Protein AF-A0A6A4GI26-F1 (afdb_monomer_lite)

Foldseek 3Di:
DALVVQCVVVPNDQSVVSLVVLVVDPPRDHPDSDSVDDDPVCCVVPPDDDDDDPDDDDDDDPDPPPDDDDDDD

Radius of gyration: 23.2 Å; chains: 1; bounding box: 51×16×57 Å

pLDDT: mean 91.85, std 4.61, range [70.19, 97.12]

Secondary structure (DSSP, 8-state):
--HHHHHHHTTS--HHHHHHHHHHSTT---S-----S--HHHHHHHPPPPPPPSS--S---SSTTS-------

Structure (mmCIF, N/CA/C/O backbone):
data_AF-A0A6A4GI26-F1
#
_entry.id   AF-A0A6A4GI26-F1
#
loop_
_atom_site.group_PDB
_atom_site.id
_atom_site.type_symbol
_atom_site.label_atom_id
_atom_site.label_alt_id
_atom_site.label_comp_id
_atom_site.label_asym_id
_atom_site.label_entity_id
_atom_site.label_seq_id
_atom_site.pdbx_PDB_ins_code
_atom_site.Cartn_x
_atom_site.Cartn_y
_atom_site.Cartn_z
_atom_site.occupancy
_atom_site.B_iso_or_equiv
_atom_site.auth_seq_id
_atom_site.auth_comp_id
_atom_site.auth_asym_id
_atom_site.auth_atom_id
_atom_site.pdbx_PDB_model_num
ATOM 1 N N . ILE A 1 1 ? 15.307 3.334 -17.569 1.00 95.00 1 ILE A N 1
ATOM 2 C CA . ILE A 1 1 ? 13.885 3.538 -17.169 1.00 95.00 1 ILE A CA 1
ATOM 3 C C . ILE A 1 1 ? 13.835 3.848 -15.677 1.00 95.00 1 ILE A C 1
ATOM 5 O O . ILE A 1 1 ? 14.698 3.367 -14.963 1.00 95.00 1 ILE A O 1
ATOM 9 N N . THR A 1 2 ? 12.880 4.633 -15.178 1.00 96.69 2 THR A N 1
ATOM 10 C CA . THR A 1 2 ? 12.780 4.824 -13.722 1.00 96.69 2 THR A CA 1
ATOM 11 C C . THR A 1 2 ? 12.278 3.563 -13.024 1.00 96.69 2 THR A C 1
ATOM 13 O O . THR A 1 2 ? 11.511 2.797 -13.620 1.00 96.69 2 THR A O 1
ATOM 16 N N . LEU A 1 3 ? 12.641 3.362 -11.755 1.00 96.81 3 LEU A N 1
ATOM 17 C CA . LEU A 1 3 ? 12.123 2.242 -10.959 1.00 96.81 3 LEU A CA 1
ATOM 18 C C . LEU A 1 3 ? 10.593 2.307 -10.836 1.00 96.81 3 LEU A C 1
ATOM 20 O O . LEU A 1 3 ? 9.913 1.282 -10.891 1.00 96.81 3 LEU A O 1
ATOM 24 N N . ASP A 1 4 ? 10.036 3.519 -10.754 1.00 96.69 4 ASP A N 1
ATOM 25 C CA . ASP A 1 4 ? 8.587 3.737 -10.778 1.00 96.69 4 ASP A CA 1
ATOM 26 C C . ASP A 1 4 ? 7.940 3.205 -12.067 1.00 96.69 4 ASP A C 1
ATOM 28 O O . ASP A 1 4 ? 7.002 2.413 -12.022 1.00 96.69 4 ASP A O 1
ATOM 32 N N . LYS A 1 5 ? 8.481 3.568 -13.235 1.00 96.62 5 LYS A N 1
ATOM 33 C CA . LYS A 1 5 ? 7.951 3.092 -14.519 1.00 96.62 5 LYS A CA 1
ATOM 34 C C . LYS A 1 5 ? 8.142 1.584 -14.683 1.00 96.62 5 LYS A C 1
ATOM 36 O O . LYS A 1 5 ? 7.258 0.926 -15.231 1.00 96.62 5 LYS A O 1
ATOM 41 N N . PHE A 1 6 ? 9.266 1.034 -14.222 1.00 97.12 6 PHE A N 1
ATOM 42 C CA . PHE A 1 6 ? 9.537 -0.397 -14.326 1.00 97.12 6 PHE A CA 1
ATOM 43 C C . PHE A 1 6 ? 8.578 -1.223 -13.462 1.00 97.12 6 PHE A C 1
ATOM 45 O O . PHE A 1 6 ? 7.967 -2.153 -13.984 1.00 97.12 6 PHE A O 1
ATOM 52 N N . HIS A 1 7 ? 8.331 -0.835 -12.201 1.00 96.75 7 HIS A N 1
ATOM 53 C CA . HIS A 1 7 ? 7.374 -1.560 -11.355 1.00 96.75 7 HIS A CA 1
ATOM 54 C C . HIS A 1 7 ? 5.972 -1.596 -11.980 1.00 96.75 7 HIS A C 1
ATOM 56 O O . HIS A 1 7 ? 5.277 -2.602 -11.852 1.00 96.75 7 HIS A O 1
ATOM 62 N N . ARG A 1 8 ? 5.547 -0.513 -12.661 1.00 96.44 8 ARG A N 1
ATOM 63 C CA . ARG A 1 8 ? 4.220 -0.429 -13.300 1.00 96.44 8 ARG A CA 1
ATOM 64 C C . AR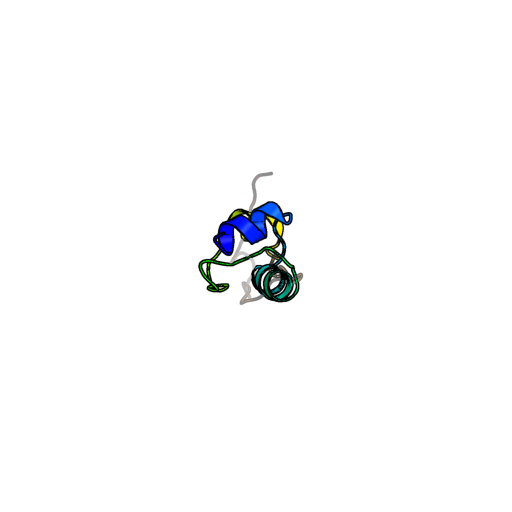G A 1 8 ? 4.143 -1.336 -14.519 1.00 96.44 8 ARG A C 1
ATOM 66 O O . ARG A 1 8 ? 3.178 -2.079 -14.655 1.00 96.44 8 ARG A O 1
ATOM 73 N N . ARG A 1 9 ? 5.176 -1.325 -15.372 1.00 95.88 9 ARG A N 1
ATOM 74 C CA . ARG A 1 9 ? 5.264 -2.198 -16.559 1.00 95.88 9 ARG A CA 1
ATOM 75 C C . ARG A 1 9 ? 5.262 -3.681 -16.203 1.00 95.88 9 ARG A C 1
ATOM 77 O O . ARG A 1 9 ? 4.708 -4.473 -16.950 1.00 95.88 9 ARG A O 1
ATOM 84 N N . MET A 1 10 ? 5.819 -4.030 -15.048 1.00 95.31 10 MET A N 1
ATOM 85 C CA . MET A 1 10 ? 5.819 -5.396 -14.526 1.00 95.31 10 MET A CA 1
ATOM 86 C C . MET A 1 10 ? 4.533 -5.759 -13.760 1.00 95.31 10 MET A C 1
ATOM 88 O O . MET A 1 10 ? 4.509 -6.763 -13.058 1.00 95.31 10 MET A O 1
ATOM 92 N N . GLY A 1 11 ? 3.465 -4.959 -13.858 1.00 95.69 11 GLY A N 1
ATOM 93 C CA . GLY A 1 11 ? 2.176 -5.273 -13.235 1.00 95.69 11 GLY A CA 1
ATOM 94 C C . GLY A 1 11 ? 2.092 -4.908 -11.753 1.00 95.69 11 GLY A C 1
ATOM 95 O O . GLY A 1 11 ? 1.486 -5.634 -10.969 1.00 95.69 11 GLY A O 1
ATOM 96 N N . HIS A 1 12 ? 2.701 -3.791 -11.349 1.00 96.44 12 HIS A N 1
ATOM 97 C CA . HIS A 1 12 ? 2.690 -3.317 -9.959 1.00 96.44 12 HIS A CA 1
ATOM 98 C C . HIS A 1 12 ? 3.280 -4.332 -8.960 1.00 96.44 12 HIS A C 1
ATOM 100 O O . HIS A 1 12 ? 2.784 -4.505 -7.839 1.00 96.44 12 HIS A O 1
ATOM 106 N N . ILE A 1 13 ? 4.365 -5.007 -9.356 1.00 95.38 13 ILE A N 1
ATOM 107 C CA . ILE A 1 13 ? 5.180 -5.795 -8.422 1.00 95.38 13 ILE A CA 1
ATOM 108 C C . ILE A 1 13 ? 5.822 -4.884 -7.369 1.00 95.38 13 ILE A C 1
ATOM 110 O O . ILE A 1 13 ? 5.935 -3.668 -7.543 1.00 95.38 13 ILE A O 1
ATOM 114 N N . LEU A 1 14 ? 6.256 -5.479 -6.258 1.00 94.19 14 LEU A N 1
ATOM 115 C CA . LEU A 1 14 ? 6.957 -4.755 -5.200 1.00 94.19 14 LEU A CA 1
ATOM 116 C C . LEU A 1 14 ? 8.174 -4.013 -5.783 1.00 94.19 14 LEU A C 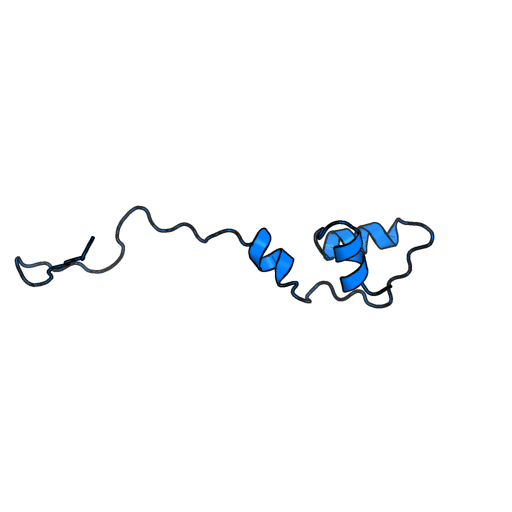1
ATOM 118 O O . LEU A 1 14 ? 8.957 -4.619 -6.509 1.00 94.19 14 LEU A O 1
ATOM 122 N N . ARG A 1 15 ? 8.374 -2.730 -5.443 1.00 94.94 15 ARG A N 1
ATOM 123 C CA . ARG A 1 15 ? 9.505 -1.926 -5.956 1.00 94.94 15 ARG A CA 1
ATOM 124 C C . ARG A 1 15 ? 10.858 -2.589 -5.696 1.00 94.94 15 ARG A C 1
ATOM 126 O O . ARG A 1 15 ? 11.691 -2.636 -6.594 1.00 94.94 15 ARG A O 1
ATOM 133 N N . LYS A 1 16 ? 11.042 -3.179 -4.510 1.00 95.06 16 LYS A N 1
ATOM 134 C CA . LYS A 1 16 ? 12.223 -3.992 -4.194 1.00 95.06 16 LYS A CA 1
ATOM 135 C C . LYS A 1 16 ? 12.403 -5.145 -5.188 1.00 95.06 16 LYS A C 1
ATOM 137 O O . LYS A 1 16 ? 13.475 -5.274 -5.761 1.00 95.06 16 LYS A O 1
ATOM 142 N N . ALA A 1 17 ? 11.342 -5.907 -5.460 1.00 95.44 17 ALA A N 1
ATOM 143 C CA . ALA A 1 17 ? 11.376 -6.993 -6.440 1.00 95.44 17 ALA A CA 1
ATOM 144 C C . ALA A 1 17 ? 11.642 -6.483 -7.866 1.00 95.44 17 ALA A C 1
ATOM 146 O O . ALA A 1 17 ? 12.391 -7.111 -8.602 1.00 95.44 17 ALA A O 1
ATOM 147 N N . ALA A 1 18 ? 11.090 -5.328 -8.251 1.00 96.62 18 ALA A N 1
ATOM 148 C CA . ALA A 1 18 ? 11.376 -4.699 -9.540 1.00 96.62 18 ALA A CA 1
ATOM 149 C C . ALA A 1 18 ? 12.859 -4.311 -9.666 1.00 96.62 18 ALA A C 1
ATOM 151 O O . ALA A 1 18 ? 13.474 -4.542 -10.702 1.00 96.62 18 ALA A O 1
ATOM 152 N N . ARG A 1 19 ? 13.459 -3.764 -8.606 1.00 95.81 19 ARG A N 1
ATOM 153 C CA . ARG A 1 19 ? 14.887 -3.433 -8.573 1.00 95.81 19 ARG A CA 1
ATOM 154 C C . ARG A 1 19 ? 15.767 -4.681 -8.633 1.00 95.81 19 ARG A C 1
ATOM 156 O O . ARG A 1 19 ? 16.736 -4.696 -9.385 1.00 95.81 19 ARG A O 1
ATOM 163 N N . ASP A 1 20 ? 15.427 -5.711 -7.865 1.00 95.88 20 ASP A N 1
ATOM 164 C CA . ASP A 1 20 ? 16.179 -6.968 -7.839 1.00 95.88 20 ASP A CA 1
ATOM 165 C C . ASP A 1 20 ? 16.080 -7.701 -9.188 1.00 95.88 20 ASP A C 1
ATOM 167 O O . ASP A 1 20 ? 17.087 -8.190 -9.692 1.00 95.88 20 ASP A O 1
ATOM 171 N N . LEU A 1 21 ? 14.904 -7.679 -9.827 1.00 95.25 21 LEU A N 1
ATOM 172 C CA . LEU A 1 21 ? 14.696 -8.212 -11.174 1.00 95.25 21 LEU A CA 1
ATOM 173 C C . LEU A 1 21 ? 15.524 -7.462 -12.223 1.00 95.25 21 LEU A C 1
ATOM 175 O O . LEU A 1 21 ? 16.170 -8.093 -13.052 1.00 95.25 21 LEU A O 1
ATOM 179 N N . ALA A 1 22 ? 15.537 -6.126 -12.183 1.00 94.88 22 ALA A N 1
ATOM 180 C CA . ALA A 1 22 ? 16.299 -5.325 -13.140 1.00 94.88 22 ALA A CA 1
ATOM 181 C C . ALA A 1 22 ? 17.808 -5.616 -13.087 1.00 94.88 22 ALA A C 1
ATOM 183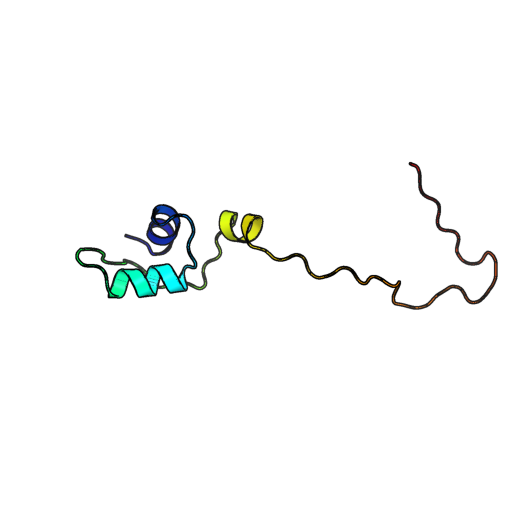 O O . ALA A 1 22 ? 18.470 -5.563 -14.112 1.00 94.88 22 ALA A O 1
ATOM 184 N N . ARG A 1 23 ? 18.350 -5.978 -11.915 1.00 94.12 23 ARG A N 1
ATOM 185 C CA . ARG A 1 23 ? 19.766 -6.366 -11.763 1.00 94.12 23 ARG A CA 1
ATOM 186 C C . ARG A 1 23 ? 20.118 -7.695 -12.431 1.00 94.12 23 ARG A C 1
ATOM 188 O O . ARG A 1 23 ? 21.291 -7.943 -12.676 1.00 94.12 23 ARG A O 1
ATOM 195 N N . GLN A 1 24 ? 19.129 -8.553 -12.663 1.00 94.19 24 GLN A N 1
ATOM 196 C CA . GLN A 1 24 ? 19.308 -9.866 -13.289 1.00 94.19 24 GLN A CA 1
ATOM 197 C C . GLN A 1 24 ? 18.849 -9.889 -14.752 1.00 94.19 24 GLN A C 1
ATOM 199 O O . GLN A 1 24 ? 19.059 -10.883 -15.439 1.00 94.19 24 GLN A O 1
ATOM 204 N N . ALA A 1 25 ? 18.204 -8.820 -15.225 1.00 92.06 25 ALA A N 1
ATOM 205 C CA . ALA A 1 25 ? 17.668 -8.728 -16.573 1.00 92.06 25 ALA A CA 1
ATOM 206 C C . ALA A 1 25 ? 18.657 -8.030 -17.512 1.00 92.06 25 ALA A C 1
ATOM 208 O O . ALA A 1 25 ? 19.130 -6.928 -17.238 1.00 92.06 25 ALA A O 1
ATOM 209 N N . GLU A 1 26 ? 18.916 -8.639 -18.665 1.00 93.88 26 GLU A N 1
ATOM 210 C CA . GLU A 1 26 ? 19.683 -7.997 -19.729 1.00 93.88 26 GLU A CA 1
ATOM 211 C C . GLU A 1 26 ? 18.870 -6.868 -20.386 1.00 93.88 26 GLU A C 1
ATOM 213 O O . GLU A 1 26 ? 17.657 -6.972 -20.581 1.00 93.88 26 GLU A O 1
ATOM 218 N N . GLY A 1 27 ? 19.539 -5.760 -20.723 1.00 93.25 27 GLY A N 1
ATOM 219 C CA . GLY A 1 27 ? 18.921 -4.624 -21.418 1.00 93.25 27 GLY A CA 1
ATOM 220 C C . GLY A 1 27 ? 18.022 -3.727 -20.556 1.00 93.25 27 GLY A C 1
ATOM 221 O O . GLY A 1 27 ? 17.367 -2.828 -21.090 1.00 93.25 27 GLY A O 1
ATOM 222 N N . VAL A 1 28 ? 17.981 -3.927 -19.234 1.00 93.56 28 VAL A N 1
ATOM 223 C CA . VAL A 1 28 ? 17.214 -3.081 -18.307 1.00 93.56 28 VAL A CA 1
ATOM 224 C C . VAL A 1 28 ? 18.153 -2.262 -17.428 1.00 93.56 28 VAL A C 1
ATOM 226 O O . VAL A 1 28 ? 18.644 -2.730 -16.409 1.00 93.56 28 VAL A O 1
ATOM 229 N N . GLU A 1 29 ? 18.328 -0.987 -17.767 1.00 95.19 29 GLU A N 1
ATOM 230 C CA . GLU A 1 29 ? 19.018 -0.032 -16.896 1.00 95.19 29 GLU A CA 1
ATOM 231 C C . GLU A 1 29 ? 18.020 0.856 -16.150 1.00 95.19 29 GLU A C 1
ATOM 233 O O . GLU A 1 29 ? 17.161 1.521 -16.753 1.00 95.19 29 GLU A O 1
ATOM 238 N N . LEU A 1 30 ? 18.128 0.879 -14.820 1.00 96.25 30 LEU A N 1
ATOM 239 C CA . LEU A 1 30 ? 17.336 1.760 -13.970 1.00 96.25 30 LEU A CA 1
ATOM 240 C C . LEU A 1 30 ? 18.041 3.104 -13.767 1.00 96.25 30 LEU A C 1
ATOM 242 O O . LEU A 1 30 ? 19.210 3.148 -13.406 1.00 96.25 30 LEU A O 1
ATOM 246 N N . THR A 1 31 ? 17.315 4.206 -13.963 1.00 96.00 31 THR A N 1
ATOM 247 C CA . THR A 1 31 ? 17.835 5.575 -13.761 1.00 96.00 31 THR A CA 1
ATOM 248 C C . THR A 1 31 ? 17.774 6.030 -12.301 1.00 96.00 31 THR A C 1
ATOM 250 O O . THR A 1 31 ? 18.347 7.052 -11.946 1.00 96.00 31 THR A O 1
ATOM 253 N N . ASP A 1 32 ? 17.039 5.297 -11.467 1.00 94.38 32 ASP A N 1
ATOM 254 C CA . ASP A 1 32 ? 16.916 5.493 -10.027 1.00 94.38 32 ASP A CA 1
ATOM 255 C C . ASP A 1 32 ? 16.675 4.141 -9.348 1.00 94.38 32 ASP A C 1
ATOM 257 O O . ASP A 1 32 ? 16.089 3.234 -9.939 1.00 94.38 32 ASP A O 1
ATOM 261 N N . LEU A 1 33 ? 17.136 4.011 -8.105 1.00 91.38 33 LEU A N 1
ATOM 262 C CA . LEU A 1 33 ? 17.023 2.786 -7.303 1.00 91.38 33 LEU A CA 1
ATOM 263 C C . LEU A 1 33 ? 16.226 3.002 -6.007 1.00 91.38 33 LEU A C 1
ATOM 265 O O . LEU A 1 33 ? 16.240 2.130 -5.138 1.00 91.38 33 LEU A O 1
ATOM 269 N N . ASP A 1 34 ? 15.555 4.149 -5.896 1.00 91.19 34 ASP A N 1
ATOM 270 C CA . ASP A 1 34 ? 14.742 4.554 -4.751 1.00 91.19 34 ASP A CA 1
ATOM 271 C C . ASP A 1 34 ? 13.432 3.753 -4.709 1.00 91.19 34 ASP A C 1
ATOM 273 O O . ASP A 1 34 ? 12.462 4.019 -5.433 1.00 91.19 34 ASP A O 1
ATOM 277 N N . ASP A 1 35 ? 13.427 2.726 -3.865 1.00 87.81 35 ASP A N 1
ATOM 278 C CA . ASP A 1 35 ? 12.275 1.871 -3.623 1.00 87.81 35 ASP A CA 1
ATOM 279 C C . ASP A 1 35 ? 11.406 2.323 -2.444 1.00 87.81 35 ASP A C 1
ATOM 281 O O . ASP A 1 35 ? 10.377 1.689 -2.208 1.00 87.81 35 ASP A O 1
ATOM 285 N N . GLU A 1 36 ? 11.765 3.410 -1.753 1.00 89.12 36 GLU A N 1
ATOM 286 C CA . GLU A 1 36 ? 10.993 3.969 -0.633 1.00 89.12 36 GLU A CA 1
ATOM 287 C C . GLU A 1 36 ? 9.794 4.792 -1.113 1.00 89.12 36 GLU A C 1
ATOM 289 O O . GLU A 1 36 ? 8.811 4.969 -0.388 1.00 89.12 36 GLU A O 1
ATOM 294 N N . LYS A 1 37 ? 9.827 5.253 -2.368 1.00 89.88 37 LYS A N 1
ATOM 295 C CA . LYS A 1 37 ? 8.693 5.943 -2.990 1.00 89.88 37 LYS A CA 1
ATOM 296 C C . LYS A 1 37 ? 7.402 5.140 -2.876 1.00 89.88 37 LYS A C 1
ATOM 298 O O . LYS A 1 37 ? 7.321 3.954 -3.198 1.00 89.88 37 LYS A O 1
ATOM 303 N N . GLN A 1 38 ? 6.328 5.834 -2.537 1.00 91.19 38 GLN A N 1
ATOM 304 C CA . GLN A 1 38 ? 5.000 5.243 -2.492 1.00 91.19 38 GLN A CA 1
ATOM 305 C C . GLN A 1 38 ? 4.384 5.139 -3.893 1.00 91.19 38 GLN A C 1
ATOM 307 O O . GLN A 1 38 ? 4.771 5.827 -4.838 1.00 91.19 38 GLN A O 1
ATOM 312 N N . CYS A 1 39 ? 3.472 4.188 -4.065 1.00 94.38 39 CYS A N 1
ATOM 313 C CA . CYS A 1 39 ? 2.652 4.056 -5.264 1.00 94.38 39 CYS A CA 1
ATOM 314 C C . CYS A 1 39 ? 1.203 3.949 -4.803 1.00 94.38 39 CYS A C 1
ATOM 316 O O . CYS A 1 39 ? 0.829 2.923 -4.238 1.00 94.38 39 CYS A O 1
ATOM 318 N N . GLU A 1 40 ? 0.404 4.985 -5.059 1.00 94.56 40 GLU A N 1
ATOM 319 C CA . GLU A 1 40 ? -1.000 5.054 -4.637 1.00 94.56 40 GLU A CA 1
ATOM 320 C C . GLU A 1 40 ? -1.792 3.820 -5.069 1.00 94.56 40 GLU A C 1
ATOM 322 O O . GLU A 1 40 ? -2.441 3.180 -4.249 1.00 94.56 40 GLU A O 1
ATOM 327 N N . SER A 1 41 ? -1.664 3.395 -6.330 1.00 94.69 41 SER A N 1
ATOM 328 C CA . SER A 1 41 ? -2.352 2.199 -6.829 1.00 94.69 41 SER A CA 1
ATOM 329 C C . SER A 1 41 ? -1.975 0.941 -6.042 1.00 94.69 41 SER A C 1
ATOM 331 O O . SER A 1 41 ? -2.844 0.133 -5.726 1.00 94.69 41 SER A O 1
ATOM 333 N N . CYS A 1 42 ? -0.696 0.779 -5.683 1.00 94.81 42 CYS A N 1
ATOM 334 C CA . CYS A 1 42 ? -0.258 -0.340 -4.852 1.00 94.81 42 CYS A CA 1
ATOM 335 C C . CYS A 1 42 ? -0.777 -0.219 -3.419 1.00 94.81 42 CYS A C 1
ATOM 337 O O . CYS A 1 42 ? -1.136 -1.237 -2.840 1.00 94.81 42 CYS A O 1
ATOM 339 N N . ILE A 1 43 ? -0.826 0.988 -2.850 1.00 93.00 43 ILE A N 1
ATOM 340 C CA . ILE A 1 43 ? -1.382 1.220 -1.513 1.00 93.00 43 ILE A CA 1
ATOM 341 C C . ILE A 1 43 ? -2.860 0.835 -1.512 1.00 93.00 43 ILE A C 1
ATOM 343 O O . ILE A 1 43 ? -3.250 -0.035 -0.745 1.00 93.00 43 ILE A O 1
ATOM 347 N N . PHE A 1 44 ? -3.670 1.378 -2.418 1.00 91.75 44 PHE A N 1
ATOM 348 C CA . PHE A 1 44 ? -5.098 1.063 -2.472 1.00 91.75 44 PHE A CA 1
ATOM 349 C C . PHE A 1 44 ? -5.379 -0.417 -2.763 1.00 91.75 44 PHE A C 1
ATOM 351 O O . PHE A 1 44 ? -6.310 -0.979 -2.193 1.00 91.75 44 PHE A O 1
ATOM 358 N N . ALA A 1 45 ? -4.575 -1.066 -3.612 1.00 91.25 45 ALA A N 1
ATOM 359 C CA . ALA A 1 45 ? -4.801 -2.461 -3.992 1.00 91.25 45 ALA A CA 1
ATOM 360 C C . ALA A 1 45 ? -4.207 -3.492 -3.015 1.00 91.25 45 ALA A C 1
ATOM 362 O O . ALA A 1 45 ? -4.714 -4.608 -2.932 1.00 91.25 45 ALA A O 1
ATOM 363 N N . LYS A 1 46 ? -3.103 -3.168 -2.325 1.00 87.94 46 LYS A N 1
ATOM 364 C CA . LYS A 1 46 ? -2.336 -4.121 -1.496 1.00 87.94 46 LYS A CA 1
ATOM 365 C C . LYS A 1 46 ? -2.322 -3.774 -0.010 1.00 87.94 46 LYS A C 1
ATOM 367 O O . LYS A 1 46 ? -1.813 -4.580 0.769 1.00 87.94 46 LYS A O 1
ATOM 372 N N . ALA A 1 47 ? -2.829 -2.610 0.403 1.00 86.19 47 ALA A N 1
ATOM 373 C CA . ALA A 1 47 ? -2.941 -2.297 1.821 1.00 86.19 47 ALA A CA 1
ATOM 374 C C . ALA A 1 47 ? -3.811 -3.351 2.505 1.00 86.19 47 ALA A C 1
ATOM 376 O O . ALA A 1 47 ? -4.968 -3.578 2.148 1.00 86.19 47 ALA A O 1
ATOM 377 N N . THR A 1 48 ? -3.247 -3.995 3.520 1.00 83.62 48 THR A N 1
ATOM 378 C CA . THR A 1 48 ? -4.018 -4.863 4.395 1.00 83.62 48 THR A CA 1
ATOM 379 C C . THR A 1 48 ? -4.770 -3.992 5.392 1.00 83.62 48 THR A C 1
ATOM 381 O O . THR A 1 48 ? -4.222 -3.069 6.002 1.00 83.62 48 THR A O 1
ATOM 384 N N . LYS A 1 49 ? -6.064 -4.267 5.566 1.00 80.75 49 LYS A N 1
ATOM 385 C CA .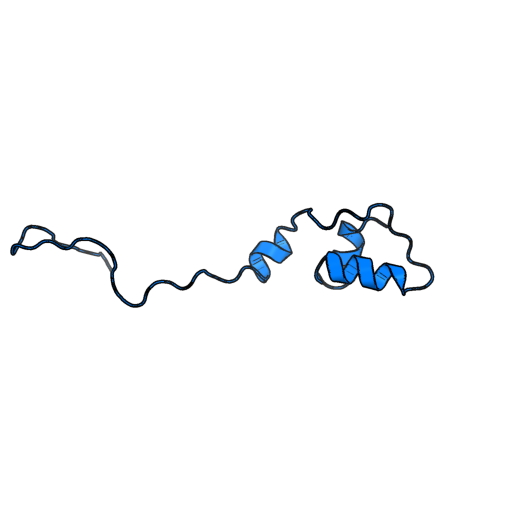 LYS A 1 49 ? -6.842 -3.616 6.617 1.00 80.75 49 LYS A CA 1
ATOM 386 C C . LYS A 1 49 ? -6.286 -4.070 7.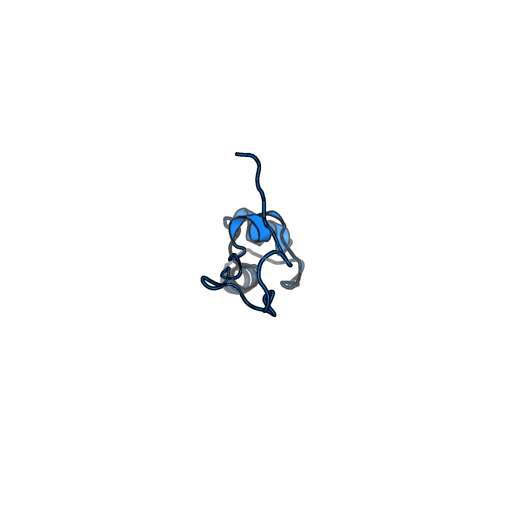969 1.00 80.75 49 LYS A C 1
ATOM 388 O O . LYS A 1 49 ? -6.149 -5.271 8.203 1.00 80.75 49 LYS A O 1
ATOM 393 N N . LYS A 1 50 ? -6.026 -3.131 8.886 1.00 84.12 50 LYS A N 1
ATOM 394 C CA . LYS A 1 50 ? -5.831 -3.484 10.301 1.00 84.12 50 LYS A CA 1
ATOM 395 C C . LYS A 1 50 ? -7.064 -4.245 10.788 1.00 84.12 50 LYS A C 1
ATOM 397 O O . LYS A 1 50 ? -8.194 -3.835 10.517 1.00 84.12 50 LYS A O 1
ATOM 402 N N . SER A 1 51 ? -6.859 -5.348 11.503 1.00 86.12 51 SER A N 1
ATOM 403 C CA . SER A 1 51 ? -7.972 -6.111 12.064 1.00 86.12 51 SER A CA 1
ATOM 404 C C . SER A 1 51 ? -8.812 -5.210 12.965 1.00 86.12 51 SER A C 1
ATOM 406 O O . SER A 1 51 ? -8.279 -4.584 13.883 1.00 86.12 51 SER A O 1
ATOM 408 N N . VAL A 1 52 ? -10.119 -5.162 12.721 1.00 86.81 52 VAL A N 1
ATOM 409 C CA . VAL A 1 52 ? -11.047 -4.523 13.657 1.00 86.81 52 VAL A CA 1
ATOM 410 C C . VAL A 1 52 ? -11.221 -5.478 14.841 1.00 86.81 52 VAL A C 1
ATOM 412 O O . VAL A 1 52 ? -11.500 -6.659 14.604 1.00 86.81 52 VAL A O 1
ATOM 415 N N . PRO A 1 53 ? -11.035 -5.025 16.095 1.00 89.25 53 PRO A N 1
ATOM 416 C CA . PRO A 1 53 ? -11.272 -5.863 17.262 1.00 89.25 53 PRO A CA 1
ATOM 417 C C . PRO A 1 53 ? -12.682 -6.456 17.228 1.00 89.25 53 PRO A C 1
ATOM 419 O O . PRO A 1 53 ? -13.657 -5.745 17.002 1.00 89.25 53 PRO A O 1
ATOM 422 N N . LYS A 1 54 ? -12.795 -7.767 17.468 1.00 89.81 54 LYS A N 1
ATOM 423 C CA . LYS A 1 54 ? -14.101 -8.448 17.540 1.00 89.81 54 LYS A CA 1
ATOM 424 C C . LYS A 1 54 ? -14.890 -8.075 18.794 1.00 89.81 54 LYS A C 1
ATOM 426 O O . LYS A 1 54 ? -16.100 -8.256 18.834 1.00 89.81 54 LYS A O 1
ATOM 431 N N . GLN A 1 55 ? -14.194 -7.600 19.821 1.00 91.25 55 GLN A N 1
ATOM 432 C CA . GLN A 1 55 ? -14.779 -7.159 21.077 1.00 91.25 55 GLN A CA 1
ATOM 433 C C . GLN A 1 55 ? -14.517 -5.670 21.255 1.00 91.25 55 GLN A C 1
ATOM 435 O O . GLN A 1 55 ? -13.431 -5.179 20.929 1.00 91.25 55 GLN A O 1
ATOM 440 N N . ARG A 1 56 ? -15.518 -4.966 21.789 1.00 85.25 56 ARG A N 1
ATOM 441 C CA . ARG A 1 56 ? -15.395 -3.563 22.182 1.00 85.25 56 ARG A CA 1
ATOM 442 C C . ARG A 1 56 ? -14.260 -3.432 23.194 1.00 85.25 56 ARG A C 1
ATOM 444 O O . ARG A 1 56 ? -14.236 -4.140 24.195 1.00 85.25 56 ARG A O 1
ATOM 451 N N . GLN A 1 57 ? -13.350 -2.504 22.937 1.00 88.19 57 GLN A N 1
ATOM 452 C CA . GLN A 1 57 ? -12.290 -2.135 23.868 1.00 88.19 57 GLN A CA 1
ATOM 453 C C . GLN A 1 57 ? -12.610 -0.771 24.492 1.00 88.19 57 GLN A C 1
ATOM 455 O O . GLN A 1 57 ? -13.289 0.050 23.875 1.00 88.19 57 GLN A O 1
ATOM 460 N N . GLY A 1 58 ? -12.118 -0.535 25.709 1.00 88.56 58 GLY A N 1
ATOM 461 C CA . GLY A 1 58 ? -12.294 0.725 26.437 1.00 88.56 58 GLY A CA 1
ATOM 462 C C . GLY A 1 58 ? -13.401 0.697 27.493 1.00 88.56 58 GLY A C 1
ATOM 463 O O . GLY A 1 58 ? -14.185 -0.248 27.586 1.00 88.56 58 GLY A O 1
ATOM 464 N N . GLN A 1 59 ? -13.449 1.756 28.302 1.00 87.38 59 GLN A N 1
ATOM 465 C CA . GLN A 1 59 ? -14.382 1.892 29.423 1.00 87.38 59 GLN A CA 1
ATOM 466 C C . GLN A 1 59 ? -15.840 1.796 28.960 1.00 87.38 59 GLN A C 1
ATOM 468 O O . GLN A 1 59 ? -16.188 2.230 27.857 1.00 87.38 59 GLN A O 1
ATOM 473 N N . HIS A 1 60 ? -16.694 1.196 29.782 1.00 85.19 60 HIS A N 1
ATOM 474 C CA . HIS A 1 60 ? -18.140 1.135 29.575 1.00 85.19 60 HIS A CA 1
ATOM 475 C C . HIS A 1 60 ? -18.870 1.958 30.635 1.00 85.19 60 HIS A C 1
ATOM 477 O O . HIS A 1 60 ? -18.311 2.275 31.682 1.00 85.19 60 HIS A O 1
ATOM 483 N N . ALA A 1 61 ? -20.124 2.312 30.365 1.00 90.19 61 ALA A N 1
ATOM 484 C CA . ALA A 1 61 ? -20.985 2.855 31.400 1.00 90.19 61 ALA A CA 1
ATOM 485 C C . ALA A 1 61 ? -21.242 1.784 32.472 1.00 90.19 61 ALA A C 1
ATOM 487 O O . ALA A 1 61 ? -21.753 0.710 32.168 1.00 90.19 61 ALA A O 1
ATOM 488 N N . GLU A 1 62 ? -20.906 2.090 33.723 1.00 91.69 62 GLU A N 1
ATOM 489 C CA . GLU A 1 62 ? -21.098 1.177 34.863 1.00 91.69 62 GLU A CA 1
ATOM 490 C C . GLU A 1 62 ? -22.519 1.233 35.445 1.00 91.69 62 GLU A C 1
ATOM 492 O O . GLU A 1 62 ? -22.901 0.392 36.253 1.00 91.69 62 GLU A O 1
ATOM 497 N N . ALA A 1 63 ? -23.316 2.229 35.046 1.00 94.50 63 ALA A N 1
ATOM 498 C CA . ALA A 1 63 ? -24.678 2.425 35.529 1.00 94.50 63 ALA A CA 1
ATOM 499 C C . ALA A 1 63 ? -25.681 2.474 34.373 1.00 94.50 63 ALA A C 1
ATOM 501 O O . ALA A 1 63 ? -25.398 3.016 33.298 1.00 94.50 63 ALA A O 1
ATOM 502 N N . PHE A 1 64 ? -26.875 1.940 34.629 1.00 89.38 64 PHE A N 1
ATOM 503 C CA . PHE A 1 64 ? -27.973 1.903 33.669 1.00 89.38 64 PHE A CA 1
ATOM 504 C C . PHE A 1 6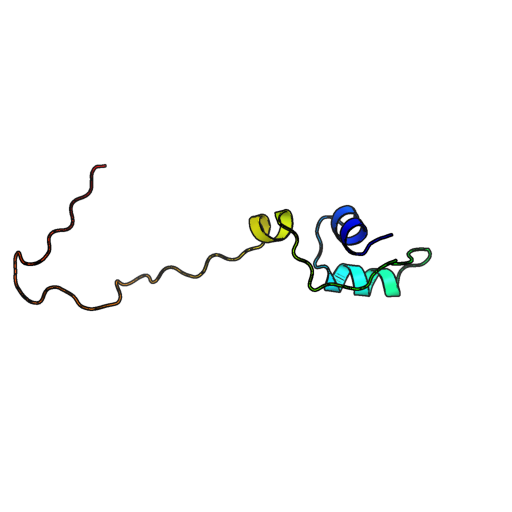4 ? -28.357 3.312 33.188 1.00 89.38 64 PHE A C 1
ATOM 506 O O . PHE A 1 64 ? -28.399 4.260 33.970 1.00 89.38 64 PHE A O 1
ATOM 513 N N . GLY A 1 65 ? -28.618 3.451 31.886 1.00 89.81 65 GLY A N 1
ATOM 514 C CA . GLY A 1 65 ? -29.064 4.706 31.270 1.00 89.81 65 GLY A CA 1
ATOM 515 C C . GLY A 1 65 ? -27.983 5.776 31.064 1.00 89.81 65 GLY A C 1
ATOM 516 O O . GLY A 1 65 ? -28.260 6.776 30.412 1.00 89.81 65 GLY A O 1
ATOM 517 N N . LYS A 1 66 ? -26.745 5.585 31.548 1.00 92.69 66 LYS A N 1
ATOM 518 C CA . LYS A 1 66 ? -25.665 6.577 31.360 1.00 92.69 66 LYS A CA 1
ATOM 519 C C . LYS A 1 66 ? -25.153 6.687 29.922 1.00 92.69 66 LYS A C 1
ATOM 521 O O . LYS A 1 66 ? -24.605 7.722 29.558 1.00 92.69 66 LYS A O 1
ATOM 526 N N . GLN A 1 67 ? -25.294 5.634 29.122 1.00 91.12 67 GLN A N 1
ATOM 527 C CA . GLN A 1 67 ? -24.901 5.637 27.717 1.00 91.12 67 GLN A CA 1
ATOM 528 C C . GLN A 1 67 ? -25.932 4.863 26.897 1.00 91.12 67 GLN A C 1
ATOM 530 O O . GLN A 1 67 ? -26.203 3.697 27.178 1.00 91.12 67 GLN A O 1
ATOM 535 N N . VAL A 1 68 ? -26.489 5.521 25.882 1.00 90.00 68 VAL A N 1
ATOM 536 C CA . VAL A 1 68 ? -27.406 4.928 24.906 1.00 90.00 68 VAL A CA 1
ATOM 537 C C . VAL A 1 68 ? -26.790 5.117 23.525 1.00 90.00 68 VAL A C 1
ATOM 539 O O . VAL A 1 68 ? -26.446 6.235 23.146 1.00 90.00 68 VAL A O 1
ATOM 542 N N . HIS A 1 69 ? -26.621 4.019 22.793 1.00 88.88 69 HIS A N 1
ATOM 543 C CA . HIS A 1 69 ? -26.217 4.038 21.391 1.00 88.88 69 HIS A CA 1
ATOM 544 C C . HIS A 1 69 ? -27.462 3.791 20.538 1.00 88.88 69 HIS A C 1
ATOM 546 O O . HIS A 1 69 ? -28.095 2.746 20.670 1.00 88.88 69 HIS A O 1
ATOM 552 N N . SER A 1 70 ? -27.817 4.752 19.692 1.00 91.88 70 SER A N 1
ATOM 553 C CA . SER A 1 70 ? -28.914 4.642 18.728 1.00 91.88 70 SER A CA 1
ATOM 554 C C . SER A 1 70 ? -28.356 4.820 17.324 1.00 91.88 70 SER A C 1
ATOM 556 O O . SER A 1 70 ? -27.515 5.695 17.122 1.00 91.88 70 SER A O 1
ATOM 558 N N . ASP A 1 71 ? -28.836 4.024 16.375 1.00 92.56 71 ASP A N 1
ATOM 559 C CA . ASP A 1 71 ? -28.475 4.130 14.962 1.00 92.56 71 ASP A CA 1
ATOM 560 C C . ASP A 1 71 ? -29.741 4.160 14.102 1.00 92.56 71 ASP A C 1
ATOM 562 O O . ASP A 1 71 ? -30.783 3.636 14.511 1.00 92.56 71 ASP A O 1
ATOM 566 N N . ILE A 1 72 ? -29.650 4.804 12.941 1.00 84.94 72 ILE A N 1
ATOM 567 C CA . ILE A 1 72 ? -30.733 4.864 11.961 1.00 84.94 72 ILE A CA 1
ATOM 568 C C . ILE A 1 72 ? -30.329 3.926 10.829 1.00 84.94 72 ILE A C 1
ATOM 570 O O . ILE A 1 72 ? -29.323 4.161 10.164 1.00 84.94 72 ILE A O 1
ATOM 574 N N . TRP A 1 73 ? -31.091 2.845 10.678 1.00 70.19 73 TRP A N 1
ATOM 575 C CA . TRP A 1 73 ? -30.915 1.876 9.598 1.00 70.19 73 TRP A CA 1
ATOM 576 C C . TRP A 1 73 ? -31.228 2.476 8.227 1.00 70.19 73 TRP A C 1
ATOM 578 O O . TRP A 1 73 ? -32.218 3.240 8.135 1.00 70.19 73 TRP A O 1
#

Sequence (73 aa):
ITLDKFHRRMGHILRKAARDLARQAEGVELTDLDDEKQCESCIFAKATKKSVPKQRQGQHAEAFGKQVHSDIW

Organism: NCBI:txid1447944